Protein AF-A0A1J5LQN0-F1 (afdb_monomer_lite)

Sequence (61 aa):
MFSEFEHGCLLDMAIECRRKGLSPSESRASISRRTRGFSAPFMIRQVVHTAFHPEHCPDLV

Structure (mmCIF, N/CA/C/O backbone):
data_AF-A0A1J5LQN0-F1
#
_entry.id   AF-A0A1J5LQN0-F1
#
loop_
_atom_site.group_PDB
_atom_site.id
_atom_site.type_symbol
_atom_site.label_atom_id
_atom_site.label_alt_id
_atom_site.label_comp_id
_atom_site.label_asym_id
_atom_site.label_entity_id
_atom_site.label_seq_id
_atom_site.pdbx_PDB_ins_code
_atom_site.Cartn_x
_atom_site.Cartn_y
_atom_site.Cartn_z
_atom_site.occupancy
_atom_site.B_iso_or_equiv
_atom_site.auth_seq_id
_atom_site.auth_comp_id
_atom_site.auth_asym_id
_atom_site.auth_atom_id
_atom_site.pdbx_PDB_model_num
ATOM 1 N N . MET A 1 1 ? 6.039 3.142 -18.882 1.00 48.72 1 MET A N 1
ATOM 2 C CA . MET A 1 1 ? 4.828 2.310 -18.990 1.00 48.72 1 MET A CA 1
ATOM 3 C C . MET A 1 1 ? 4.640 1.667 -17.633 1.00 48.72 1 MET A C 1
ATOM 5 O O . MET A 1 1 ? 5.513 0.921 -17.212 1.00 48.72 1 MET A O 1
ATOM 9 N N . PHE A 1 2 ? 3.611 2.088 -16.903 1.00 56.94 2 PHE A N 1
ATOM 10 C CA . PHE A 1 2 ? 3.266 1.505 -15.610 1.00 56.94 2 PHE A CA 1
ATOM 11 C C . PHE A 1 2 ? 2.768 0.086 -15.848 1.00 56.94 2 PHE A C 1
ATOM 13 O O . PHE A 1 2 ? 1.963 -0.122 -16.753 1.00 56.94 2 PHE A O 1
ATOM 20 N N . SER A 1 3 ? 3.265 -0.884 -15.088 1.00 73.56 3 SER A N 1
ATOM 21 C CA . SER A 1 3 ? 2.664 -2.209 -15.110 1.00 73.56 3 SER A CA 1
ATOM 22 C C . SER A 1 3 ? 1.540 -2.213 -14.084 1.00 73.56 3 SER A C 1
ATOM 24 O O . SER A 1 3 ? 1.795 -1.991 -12.902 1.00 73.56 3 SER A O 1
ATOM 26 N N . GLU A 1 4 ? 0.306 -2.462 -14.518 1.00 79.75 4 GLU A N 1
ATOM 27 C CA . GLU A 1 4 ? -0.843 -2.701 -13.627 1.00 79.75 4 GLU A CA 1
ATOM 28 C C . GLU A 1 4 ? -0.504 -3.748 -12.551 1.00 79.75 4 GLU A C 1
ATOM 30 O O . GLU A 1 4 ? -0.938 -3.642 -11.407 1.00 79.75 4 GLU A O 1
ATOM 35 N N . PHE A 1 5 ? 0.382 -4.692 -12.887 1.00 82.81 5 PHE A N 1
ATOM 36 C CA . PHE A 1 5 ? 0.932 -5.676 -11.965 1.00 82.81 5 PHE A CA 1
ATOM 37 C C . PHE A 1 5 ? 1.719 -5.057 -10.800 1.00 82.81 5 PHE A C 1
ATOM 39 O O . PHE A 1 5 ? 1.533 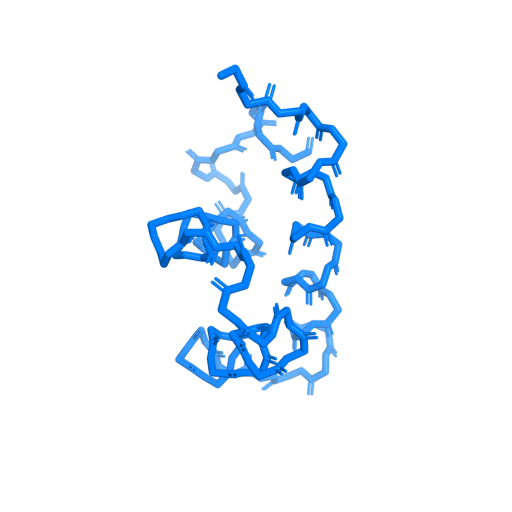-5.464 -9.654 1.00 82.81 5 PHE A O 1
ATOM 46 N N . GLU A 1 6 ? 2.586 -4.070 -11.059 1.00 86.56 6 GLU A N 1
ATOM 47 C CA . GLU A 1 6 ? 3.334 -3.396 -9.989 1.00 86.56 6 GLU A CA 1
ATOM 48 C C . GLU A 1 6 ? 2.372 -2.650 -9.061 1.00 86.56 6 GLU A C 1
ATOM 50 O O . GLU A 1 6 ? 2.499 -2.735 -7.840 1.00 86.56 6 GLU A O 1
ATOM 55 N N . HIS A 1 7 ? 1.377 -1.970 -9.636 1.00 87.69 7 HIS A N 1
ATOM 56 C CA . HIS A 1 7 ? 0.363 -1.266 -8.860 1.00 87.69 7 HIS A CA 1
ATOM 57 C C . HIS A 1 7 ? -0.419 -2.222 -7.951 1.00 87.69 7 HIS A C 1
ATOM 59 O O . HIS A 1 7 ? -0.502 -1.973 -6.749 1.00 87.69 7 HIS A O 1
ATOM 65 N N . GLY A 1 8 ? -0.914 -3.340 -8.496 1.00 88.06 8 GLY A N 1
ATOM 66 C CA . GLY A 1 8 ? -1.630 -4.360 -7.727 1.00 88.06 8 GLY A CA 1
ATOM 67 C C . GLY A 1 8 ? -0.781 -4.947 -6.597 1.00 88.06 8 GLY A C 1
ATOM 68 O O . GLY A 1 8 ? -1.221 -4.980 -5.451 1.00 88.06 8 GLY A O 1
ATOM 69 N N . CYS A 1 9 ? 0.484 -5.290 -6.870 1.00 90.88 9 CYS A N 1
ATOM 70 C CA . CYS A 1 9 ? 1.401 -5.780 -5.836 1.00 90.88 9 CYS A CA 1
ATOM 71 C C . CYS A 1 9 ? 1.595 -4.763 -4.699 1.00 90.88 9 CYS A C 1
ATOM 73 O O . CYS A 1 9 ? 1.616 -5.126 -3.522 1.00 90.88 9 CYS A O 1
ATOM 75 N N . LEU A 1 10 ? 1.763 -3.482 -5.036 1.00 93.19 10 LEU A N 1
ATOM 76 C CA . LEU A 1 10 ? 1.930 -2.416 -4.050 1.00 93.19 10 LEU A CA 1
ATOM 77 C C . LEU A 1 10 ? 0.652 -2.189 -3.233 1.00 93.19 10 LEU A C 1
ATOM 79 O O . LEU A 1 10 ? 0.735 -1.954 -2.024 1.00 93.19 10 LEU A O 1
ATOM 83 N N . LEU A 1 11 ? -0.514 -2.278 -3.874 1.00 92.81 11 LEU A N 1
ATOM 84 C CA . LEU A 1 11 ? -1.813 -2.158 -3.224 1.00 92.81 11 LEU A CA 1
ATOM 85 C C . LEU A 1 11 ? -2.065 -3.306 -2.246 1.00 92.81 11 LEU A C 1
ATOM 87 O O . LEU A 1 11 ? -2.422 -3.046 -1.097 1.00 92.81 11 LEU A O 1
ATOM 91 N N . ASP A 1 12 ? -1.771 -4.545 -2.635 1.00 94.19 12 ASP A N 1
ATOM 92 C CA . ASP A 1 12 ? -1.858 -5.706 -1.746 1.00 94.19 12 ASP A CA 1
ATOM 93 C C . ASP A 1 12 ? -0.960 -5.541 -0.517 1.00 94.19 12 ASP A C 1
ATOM 95 O O . ASP A 1 12 ? -1.395 -5.763 0.618 1.00 94.19 12 ASP A O 1
ATOM 99 N N . MET A 1 13 ? 0.278 -5.068 -0.707 1.00 94.69 13 MET A N 1
ATOM 100 C CA . MET A 1 13 ? 1.172 -4.768 0.415 1.00 94.69 13 MET A CA 1
ATOM 101 C C . MET A 1 13 ? 0.616 -3.660 1.321 1.00 94.69 13 MET A C 1
ATOM 103 O O . MET A 1 13 ? 0.771 -3.734 2.543 1.00 94.69 13 MET A O 1
ATOM 107 N N . ALA A 1 14 ? -0.026 -2.635 0.758 1.00 94.81 14 ALA A N 1
ATOM 108 C CA . ALA A 1 14 ? -0.640 -1.556 1.527 1.00 94.81 14 ALA A CA 1
ATOM 109 C C . ALA A 1 14 ? -1.864 -2.035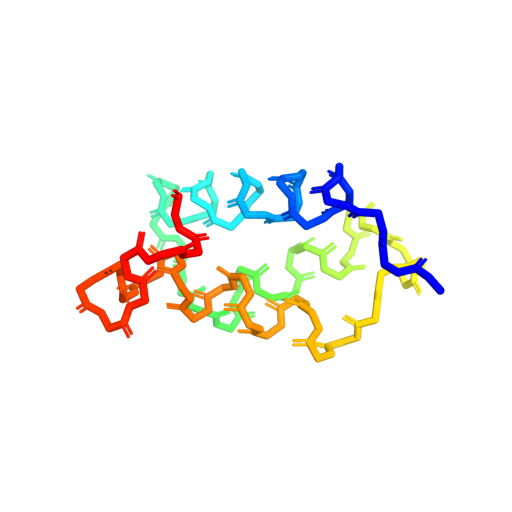 2.326 1.00 94.81 14 ALA A C 1
ATOM 111 O O . ALA A 1 14 ? -2.002 -1.689 3.503 1.00 94.81 14 ALA A O 1
ATOM 112 N N . ILE A 1 15 ? -2.703 -2.888 1.735 1.00 94.06 15 ILE A N 1
ATOM 113 C CA . ILE A 1 15 ? -3.832 -3.537 2.413 1.00 94.06 15 ILE A CA 1
ATOM 114 C C . ILE A 1 15 ? -3.327 -4.450 3.535 1.00 94.06 15 ILE A C 1
ATOM 116 O O . ILE A 1 15 ? -3.883 -4.427 4.635 1.00 94.06 15 ILE A O 1
ATOM 120 N N . GLU A 1 16 ? -2.260 -5.219 3.295 1.00 95.50 16 GLU A N 1
ATOM 121 C CA . GLU A 1 16 ? -1.611 -6.051 4.312 1.00 95.50 16 GLU A CA 1
ATOM 122 C C . GLU A 1 16 ? -1.120 -5.196 5.489 1.00 95.50 16 GLU A C 1
ATOM 124 O O . GLU A 1 16 ? -1.367 -5.536 6.647 1.00 95.50 16 GLU A O 1
ATOM 129 N N . CYS A 1 17 ? -0.476 -4.056 5.214 1.00 94.69 17 CYS A N 1
ATOM 130 C CA . CYS A 1 17 ? -0.015 -3.140 6.256 1.00 94.69 17 CYS A CA 1
ATOM 131 C C . CYS A 1 17 ? -1.181 -2.575 7.082 1.00 94.69 17 CYS A C 1
ATOM 133 O O . CYS A 1 17 ? -1.121 -2.600 8.312 1.00 94.69 17 CYS A O 1
ATOM 135 N N . ARG A 1 18 ? -2.271 -2.155 6.425 1.00 94.06 18 ARG A N 1
ATOM 136 C CA . ARG A 1 18 ? -3.494 -1.701 7.105 1.00 94.06 18 ARG A CA 1
ATOM 137 C C . ARG A 1 18 ? -4.090 -2.795 7.992 1.00 94.06 18 ARG A C 1
ATOM 139 O O . ARG A 1 18 ? -4.437 -2.530 9.137 1.00 94.06 18 ARG A O 1
ATOM 146 N N . ARG A 1 19 ? -4.179 -4.035 7.495 1.00 93.75 19 ARG A N 1
ATOM 147 C CA . ARG A 1 19 ? -4.694 -5.189 8.262 1.00 93.75 19 ARG A CA 1
ATOM 148 C C . ARG A 1 19 ? -3.842 -5.510 9.491 1.00 93.75 19 ARG A C 1
ATOM 150 O O . ARG A 1 19 ? -4.376 -5.998 10.479 1.00 93.75 19 ARG A O 1
ATOM 157 N N . LYS A 1 20 ? -2.542 -5.210 9.450 1.00 94.75 20 LYS A N 1
ATOM 158 C CA . LYS A 1 20 ? -1.629 -5.321 10.600 1.00 94.75 20 LYS A CA 1
ATOM 159 C C . LYS A 1 20 ? -1.745 -4.159 11.596 1.00 94.75 20 LYS A C 1
ATOM 161 O O . LYS A 1 20 ? -1.017 -4.152 12.581 1.00 94.75 20 LYS A O 1
ATOM 166 N N . GLY A 1 21 ? -2.628 -3.190 11.350 1.00 94.62 21 GLY A N 1
ATOM 167 C CA . GLY A 1 21 ? -2.816 -2.023 12.212 1.00 94.62 21 GLY A CA 1
ATOM 168 C C . GLY A 1 21 ? -1.727 -0.959 12.068 1.00 94.62 21 GLY A C 1
ATOM 169 O O . GLY A 1 21 ? -1.614 -0.098 12.934 1.00 94.62 21 GLY A O 1
ATOM 170 N N . LEU A 1 22 ? -0.924 -1.004 10.998 1.00 95.50 22 LEU A N 1
ATOM 171 C CA . LEU A 1 22 ? 0.071 0.035 10.735 1.00 95.50 22 LEU A CA 1
ATOM 172 C C . LEU A 1 22 ? -0.620 1.338 10.329 1.00 95.50 22 LEU A C 1
ATOM 174 O O . LEU A 1 22 ? -1.625 1.333 9.618 1.00 95.50 22 LEU A O 1
ATOM 178 N N . SER A 1 23 ? -0.038 2.467 10.717 1.00 95.50 23 SER A N 1
ATOM 179 C CA . SER A 1 23 ? -0.434 3.781 10.211 1.00 95.50 23 SER A CA 1
ATOM 180 C C . SER A 1 23 ? -0.047 3.959 8.730 1.00 95.50 23 SER A C 1
ATOM 182 O O . SER A 1 23 ? 0.805 3.227 8.205 1.00 95.50 23 SER A O 1
ATOM 184 N N . PRO A 1 24 ? -0.599 4.962 8.021 1.00 93.94 24 PRO A N 1
ATOM 185 C CA . PRO A 1 24 ? -0.202 5.257 6.644 1.00 93.94 24 PRO A CA 1
ATOM 186 C C . PRO A 1 24 ? 1.299 5.551 6.489 1.00 93.94 24 PRO A C 1
ATOM 188 O O . PRO A 1 24 ? 1.919 5.141 5.509 1.00 93.94 24 PRO A O 1
ATOM 191 N N . SER A 1 25 ? 1.914 6.248 7.447 1.00 94.94 25 SER A N 1
ATOM 192 C CA . SER A 1 25 ? 3.354 6.539 7.431 1.00 94.94 25 SER A CA 1
ATOM 193 C C . SER A 1 25 ? 4.198 5.279 7.599 1.00 94.94 25 SER A C 1
ATOM 195 O O . SER A 1 25 ? 5.154 5.081 6.848 1.00 94.94 25 SER A O 1
ATOM 197 N N . GLU A 1 26 ? 3.821 4.401 8.529 1.00 95.69 26 GLU A N 1
ATOM 198 C CA . GLU A 1 26 ? 4.510 3.123 8.741 1.00 95.69 26 GLU A CA 1
ATOM 199 C C . GLU A 1 26 ? 4.337 2.187 7.546 1.00 95.69 26 GLU A C 1
ATOM 201 O O . GLU A 1 26 ? 5.293 1.541 7.122 1.00 95.69 26 GLU A O 1
ATOM 206 N N . SER A 1 27 ? 3.147 2.173 6.943 1.00 95.94 27 SER A N 1
ATOM 207 C CA . SER A 1 27 ? 2.861 1.408 5.727 1.00 95.94 27 SER A CA 1
ATOM 208 C C . SER A 1 27 ? 3.755 1.855 4.569 1.00 95.94 27 SER A C 1
ATOM 210 O O . SER A 1 27 ? 4.385 1.021 3.923 1.00 95.94 27 SER A O 1
ATOM 212 N N . ARG A 1 28 ? 3.907 3.171 4.352 1.00 94.94 28 ARG A N 1
ATOM 213 C CA . ARG A 1 28 ? 4.830 3.712 3.334 1.00 94.94 28 ARG A CA 1
ATOM 214 C C . ARG A 1 28 ? 6.274 3.299 3.602 1.00 94.94 28 ARG A C 1
ATOM 216 O O . ARG A 1 28 ? 6.950 2.848 2.684 1.00 94.94 28 ARG A O 1
ATOM 223 N N . ALA A 1 29 ? 6.746 3.436 4.841 1.00 94.44 29 ALA A N 1
ATOM 224 C CA . ALA A 1 29 ? 8.113 3.065 5.206 1.00 94.44 29 ALA A CA 1
ATOM 225 C C . ALA A 1 29 ? 8.366 1.556 5.024 1.00 94.44 29 ALA A C 1
ATOM 227 O O . ALA A 1 29 ? 9.402 1.159 4.489 1.00 94.44 29 ALA A O 1
ATOM 228 N N . SER A 1 30 ? 7.396 0.726 5.416 1.00 94.94 30 SER A N 1
ATOM 229 C CA . SER A 1 30 ? 7.427 -0.729 5.252 1.00 94.94 30 SER A CA 1
ATOM 230 C C . SER A 1 30 ? 7.511 -1.125 3.778 1.00 94.94 30 SER A C 1
ATOM 232 O O . SER A 1 30 ? 8.416 -1.867 3.391 1.00 94.94 30 SER A O 1
ATOM 234 N N . ILE A 1 31 ? 6.635 -0.571 2.933 1.00 94.00 31 ILE A N 1
ATOM 235 C CA . ILE A 1 31 ? 6.618 -0.852 1.492 1.00 94.00 31 ILE A CA 1
ATOM 236 C C . ILE A 1 31 ? 7.916 -0.377 0.841 1.00 94.00 31 ILE A C 1
ATOM 238 O O . ILE A 1 31 ? 8.566 -1.175 0.176 1.00 94.00 31 ILE A O 1
ATOM 242 N N . SER A 1 32 ? 8.359 0.858 1.098 1.00 93.31 32 SER A N 1
ATOM 243 C CA . SER A 1 32 ? 9.628 1.380 0.567 1.00 93.31 32 SER A CA 1
ATOM 244 C C . SER A 1 32 ? 10.827 0.502 0.937 1.00 93.31 32 SER A C 1
ATOM 246 O O . SER A 1 32 ? 11.728 0.300 0.122 1.00 93.31 32 SER A O 1
ATOM 248 N N . ARG A 1 33 ? 10.845 -0.059 2.155 1.00 93.06 33 ARG A N 1
ATOM 249 C CA . ARG A 1 33 ? 11.892 -0.996 2.585 1.00 93.06 33 ARG A CA 1
ATOM 250 C C . ARG A 1 33 ? 11.785 -2.343 1.862 1.00 93.06 33 ARG A C 1
ATOM 252 O O . ARG A 1 33 ? 12.816 -2.8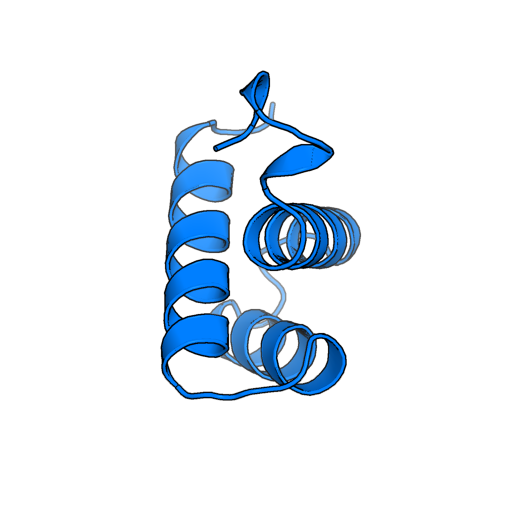83 1.462 1.00 93.06 33 ARG A O 1
ATOM 259 N N . ARG A 1 34 ? 10.575 -2.885 1.680 1.00 90.31 34 ARG A N 1
ATOM 260 C CA . ARG A 1 34 ? 10.340 -4.164 0.974 1.00 90.31 34 ARG A CA 1
ATOM 261 C C . ARG A 1 34 ? 10.674 -4.067 -0.513 1.00 90.31 34 ARG A C 1
ATOM 263 O O . ARG A 1 34 ? 11.284 -4.986 -1.048 1.00 90.31 34 ARG A O 1
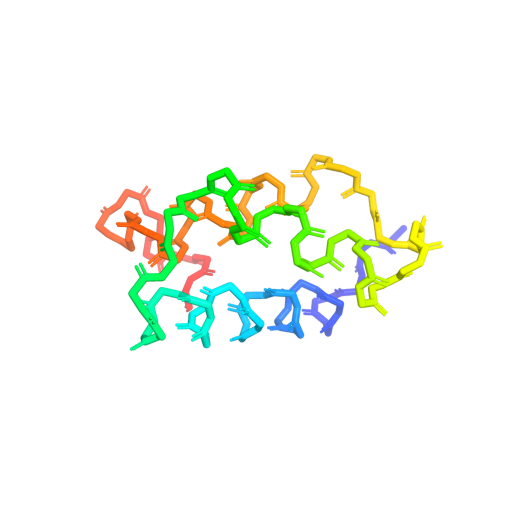ATOM 270 N N . THR A 1 35 ? 10.345 -2.948 -1.152 1.00 89.81 35 THR A N 1
ATOM 271 C CA . THR A 1 35 ? 10.633 -2.698 -2.570 1.00 89.81 35 THR A CA 1
ATOM 272 C C . THR A 1 35 ? 12.046 -2.183 -2.805 1.00 89.81 35 THR A C 1
ATOM 274 O O . THR A 1 35 ? 12.435 -2.029 -3.953 1.00 89.81 35 THR A O 1
ATOM 277 N N . ARG A 1 36 ? 12.832 -1.907 -1.753 1.00 86.44 36 ARG A N 1
ATOM 278 C CA . ARG A 1 36 ? 14.227 -1.427 -1.836 1.00 86.44 36 ARG A CA 1
ATOM 279 C C . ARG A 1 36 ? 14.419 -0.239 -2.794 1.00 86.44 36 ARG A C 1
ATOM 281 O O . ARG A 1 36 ? 15.478 -0.099 -3.395 1.00 86.44 36 ARG A O 1
ATOM 288 N N . GLY A 1 37 ? 13.397 0.606 -2.942 1.00 79.75 37 GLY A N 1
ATOM 289 C CA . GLY A 1 37 ? 13.423 1.758 -3.848 1.00 79.75 37 GLY A CA 1
ATOM 290 C C . GLY A 1 37 ? 13.177 1.451 -5.331 1.00 79.75 37 GLY A C 1
ATOM 291 O O . GLY A 1 37 ? 13.270 2.372 -6.136 1.00 79.75 37 GLY A O 1
ATOM 292 N N . PHE A 1 38 ? 12.835 0.212 -5.706 1.00 82.75 38 PHE A N 1
ATOM 293 C CA . PHE A 1 38 ? 12.429 -0.120 -7.080 1.00 82.75 38 PHE A CA 1
ATOM 294 C C . PHE A 1 38 ? 11.113 0.554 -7.476 1.00 82.75 38 PHE A C 1
ATOM 296 O O . PHE A 1 38 ? 10.954 0.972 -8.619 1.00 82.75 38 PHE A O 1
ATOM 303 N N . SER A 1 39 ? 10.195 0.698 -6.522 1.00 85.50 39 SER A N 1
ATOM 304 C CA . SER A 1 39 ? 8.915 1.360 -6.755 1.00 85.50 39 SER A CA 1
ATOM 305 C C . SER A 1 39 ? 8.998 2.8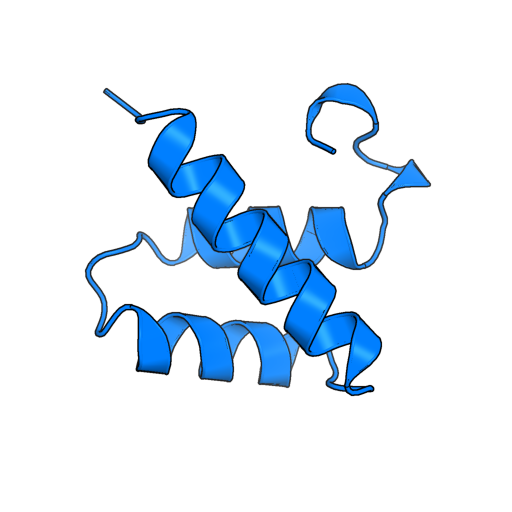47 -6.451 1.00 85.50 39 SER A C 1
ATOM 307 O O . SER A 1 39 ? 9.542 3.268 -5.425 1.00 85.50 39 SER A O 1
ATOM 309 N N . ALA A 1 40 ? 8.409 3.656 -7.329 1.00 88.19 40 ALA A N 1
ATOM 310 C CA . ALA A 1 40 ? 8.443 5.102 -7.186 1.00 88.19 40 ALA A CA 1
ATOM 311 C C . ALA A 1 40 ? 7.703 5.568 -5.910 1.00 88.19 40 ALA A C 1
ATOM 313 O O . ALA A 1 40 ? 6.589 5.103 -5.639 1.00 88.19 40 ALA A O 1
ATOM 314 N N . PRO A 1 41 ? 8.242 6.549 -5.156 1.00 88.19 41 PRO A N 1
ATOM 315 C CA . PRO A 1 41 ? 7.626 7.023 -3.914 1.00 88.19 41 PRO A CA 1
ATOM 316 C C . PRO A 1 41 ? 6.186 7.522 -4.075 1.00 88.19 41 PRO A C 1
ATOM 318 O O . PRO A 1 41 ? 5.365 7.360 -3.170 1.00 88.19 41 PRO A O 1
ATOM 321 N N . PHE A 1 42 ? 5.858 8.114 -5.228 1.00 89.50 42 PHE A N 1
ATOM 322 C CA . PHE A 1 42 ? 4.500 8.581 -5.502 1.00 89.50 42 PHE A CA 1
ATOM 323 C C . PHE A 1 42 ? 3.505 7.415 -5.618 1.00 89.50 42 PHE A C 1
ATOM 325 O O . PHE A 1 42 ? 2.392 7.535 -5.112 1.00 89.50 42 PHE A O 1
ATOM 332 N N . MET A 1 43 ? 3.916 6.277 -6.196 1.00 88.69 43 MET A N 1
ATOM 333 C CA . MET A 1 43 ? 3.069 5.086 -6.319 1.00 88.69 43 MET A CA 1
ATOM 334 C C . MET A 1 43 ? 2.784 4.493 -4.947 1.00 88.69 43 MET A C 1
ATOM 336 O O . MET A 1 43 ? 1.632 4.248 -4.610 1.00 88.69 43 MET A O 1
ATOM 340 N N . ILE A 1 44 ? 3.820 4.367 -4.113 1.00 92.31 44 ILE A N 1
ATOM 341 C CA . ILE A 1 44 ? 3.680 3.907 -2.726 1.00 92.31 44 ILE A CA 1
ATOM 342 C C . ILE A 1 44 ? 2.728 4.829 -1.954 1.00 92.31 44 ILE A C 1
ATOM 344 O O . ILE A 1 44 ? 1.875 4.369 -1.198 1.00 92.31 44 ILE A O 1
ATOM 348 N N . ARG A 1 45 ? 2.834 6.148 -2.148 1.00 92.31 45 ARG A N 1
ATOM 349 C CA . ARG A 1 45 ? 1.920 7.101 -1.512 1.00 92.31 45 ARG A CA 1
ATOM 350 C C . ARG A 1 45 ? 0.477 6.907 -1.983 1.00 92.31 45 ARG A C 1
ATOM 352 O O . ARG A 1 45 ? -0.413 6.956 -1.137 1.00 92.31 45 ARG A O 1
ATOM 359 N N . GLN A 1 46 ? 0.267 6.701 -3.281 1.00 90.62 46 GLN A N 1
ATOM 360 C CA . GLN A 1 46 ? -1.050 6.499 -3.879 1.00 90.62 46 GLN A CA 1
ATOM 361 C C . GLN A 1 46 ? -1.690 5.199 -3.389 1.00 90.62 46 GLN A C 1
ATOM 363 O O . GLN A 1 46 ? -2.774 5.259 -2.825 1.00 90.62 46 GLN A O 1
ATOM 368 N N . VAL A 1 47 ? -1.005 4.055 -3.492 1.00 92.56 47 VAL A N 1
ATOM 369 C CA . VAL A 1 47 ? -1.567 2.766 -3.054 1.00 92.56 47 VAL A CA 1
ATOM 370 C C . VAL A 1 47 ? -1.840 2.723 -1.552 1.00 92.56 47 VAL A C 1
ATOM 372 O O . VAL A 1 47 ? -2.828 2.142 -1.121 1.00 92.56 47 VAL A O 1
ATOM 375 N N . VAL A 1 48 ? -1.020 3.397 -0.736 1.00 93.62 48 VAL A N 1
ATOM 376 C CA . VAL A 1 48 ? -1.288 3.529 0.700 1.00 93.62 48 VAL A CA 1
ATOM 377 C C . VAL A 1 48 ? -2.491 4.431 0.939 1.00 93.62 48 VAL A C 1
ATOM 379 O O . VAL A 1 48 ? -3.296 4.139 1.810 1.00 93.62 48 VAL A O 1
ATOM 382 N N . HIS A 1 49 ? -2.653 5.514 0.183 1.00 92.12 49 HIS A N 1
ATOM 383 C CA . HIS A 1 49 ? -3.854 6.335 0.304 1.00 92.12 49 HIS A CA 1
ATOM 384 C C . HIS A 1 49 ? -5.111 5.538 -0.072 1.00 92.12 49 HIS A C 1
ATOM 386 O O . HIS A 1 49 ? -6.047 5.494 0.720 1.00 92.12 49 HIS A O 1
ATOM 392 N N . THR A 1 50 ? -5.098 4.846 -1.214 1.00 90.50 50 THR A N 1
ATOM 393 C CA . THR A 1 50 ? -6.198 3.987 -1.678 1.00 90.50 50 THR A CA 1
ATOM 394 C C . THR A 1 50 ? -6.518 2.880 -0.676 1.00 90.50 50 THR A C 1
ATOM 396 O O . THR A 1 50 ? -7.675 2.674 -0.333 1.00 90.50 50 THR A O 1
ATOM 399 N N . ALA A 1 51 ? -5.504 2.207 -0.125 1.00 91.31 51 ALA A N 1
ATOM 400 C CA . ALA A 1 51 ? -5.719 1.149 0.855 1.00 91.31 51 ALA A CA 1
ATOM 401 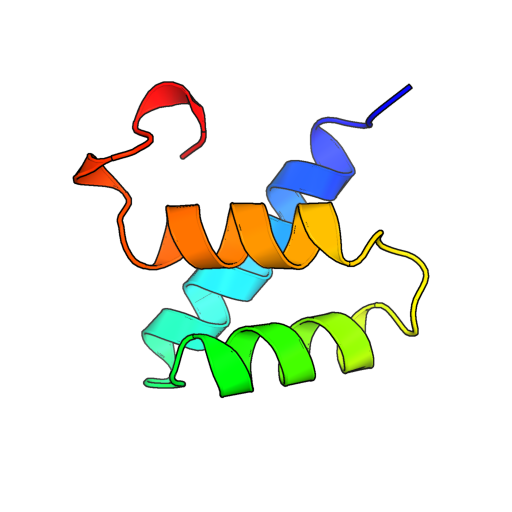C C . ALA A 1 51 ? -6.369 1.659 2.148 1.00 91.31 51 ALA A C 1
ATOM 403 O O . ALA A 1 51 ? -7.116 0.915 2.772 1.00 91.31 51 ALA A O 1
ATOM 404 N N . PHE A 1 52 ? -6.095 2.893 2.580 1.00 90.62 52 PHE A N 1
ATOM 405 C CA . PHE A 1 52 ? -6.662 3.460 3.811 1.00 90.62 52 PHE A CA 1
ATOM 406 C C . PHE A 1 52 ? -7.986 4.195 3.587 1.00 90.62 52 PHE A C 1
ATOM 408 O O . PHE A 1 52 ? -8.770 4.277 4.528 1.00 90.62 52 PHE A O 1
ATOM 415 N N . HIS A 1 53 ? -8.240 4.649 2.361 1.00 88.50 53 HIS A N 1
ATOM 416 C CA . HIS A 1 53 ? -9.452 5.354 1.948 1.00 88.50 53 HIS A CA 1
ATOM 417 C C . HIS A 1 53 ? -10.031 4.755 0.656 1.00 88.50 53 HIS A C 1
ATOM 419 O O . HIS A 1 53 ? -10.069 5.440 -0.373 1.00 88.50 53 HIS A O 1
ATOM 425 N N . PRO A 1 54 ? -10.448 3.475 0.663 1.00 82.00 54 PRO A N 1
ATOM 426 C CA . PRO A 1 54 ? -11.007 2.828 -0.526 1.00 82.00 54 PRO A CA 1
ATOM 427 C C . PRO A 1 54 ? -12.250 3.559 -1.057 1.00 82.00 54 PRO A C 1
ATOM 429 O O . PRO A 1 54 ? -12.488 3.576 -2.260 1.00 82.00 54 PRO A O 1
ATOM 432 N N . GLU A 1 55 ? -12.995 4.239 -0.183 1.00 81.88 55 GLU A N 1
ATOM 433 C CA . GLU A 1 55 ? -14.150 5.072 -0.523 1.00 81.88 55 GLU A CA 1
ATOM 434 C C . GLU A 1 55 ? -13.821 6.258 -1.444 1.00 81.88 55 GLU A C 1
ATOM 436 O O . GLU A 1 55 ? -14.692 6.730 -2.171 1.00 81.88 55 GLU A O 1
ATOM 441 N N . HIS A 1 56 ? -12.575 6.738 -1.445 1.00 77.56 56 HIS A N 1
ATOM 442 C CA . HIS A 1 56 ? -12.148 7.860 -2.284 1.00 77.56 56 HIS A CA 1
ATOM 443 C C . HIS A 1 56 ? -11.622 7.419 -3.653 1.00 77.56 56 HIS A C 1
ATOM 445 O O . HIS A 1 56 ? -11.416 8.262 -4.526 1.00 77.56 56 HIS A O 1
ATOM 451 N N . CYS A 1 57 ? -11.350 6.126 -3.837 1.00 65.62 57 CYS A N 1
ATOM 452 C CA . CYS A 1 57 ? -10.690 5.599 -5.029 1.00 65.62 57 CYS A CA 1
ATOM 453 C C . CYS A 1 57 ? -11.226 4.204 -5.414 1.00 65.62 57 CYS A C 1
ATOM 455 O O . CYS A 1 57 ? -10.430 3.269 -5.489 1.00 65.62 57 CYS A O 1
ATOM 457 N N . PRO A 1 58 ? -12.540 4.040 -5.671 1.00 63.28 58 PRO A N 1
ATOM 458 C CA . PRO A 1 58 ? -13.136 2.731 -5.954 1.00 63.28 58 PRO A CA 1
ATOM 459 C C . PRO A 1 58 ? -12.601 2.086 -7.241 1.00 63.28 58 PRO A C 1
ATOM 461 O O . PRO A 1 58 ? -12.505 0.869 -7.303 1.00 63.28 58 PRO A O 1
ATOM 464 N N . ASP A 1 59 ? -12.197 2.886 -8.233 1.00 63.16 59 ASP A N 1
ATOM 465 C CA . ASP A 1 59 ? -11.658 2.397 -9.514 1.00 63.16 59 ASP A CA 1
ATOM 466 C C . ASP A 1 59 ? -10.203 1.896 -9.427 1.00 63.16 59 ASP A C 1
ATOM 468 O O . ASP A 1 59 ? -9.667 1.361 -10.394 1.00 63.16 59 ASP A O 1
ATOM 472 N N . LEU A 1 60 ? -9.535 2.125 -8.291 1.00 58.72 60 LEU A N 1
ATOM 473 C CA . LEU A 1 60 ? -8.135 1.755 -8.044 1.00 58.72 60 LEU A CA 1
ATOM 474 C C . LEU A 1 60 ? -8.001 0.641 -6.993 1.00 58.72 60 LEU A C 1
ATOM 476 O O . LEU A 1 60 ? -6.878 0.354 -6.578 1.00 58.72 60 LEU A O 1
ATOM 480 N N . VAL A 1 61 ? -9.124 0.089 -6.518 1.00 58.81 61 VAL A N 1
ATOM 481 C CA . VAL A 1 61 ? -9.189 -1.025 -5.557 1.00 58.81 61 VAL A CA 1
ATOM 482 C C . VAL A 1 61 ? -9.372 -2.345 -6.287 1.00 58.81 61 VAL A C 1
ATOM 484 O O . VAL A 1 61 ? -10.230 -2.402 -7.193 1.00 58.81 61 VAL A O 1
#

Secondary structure (DSSP, 8-state):
---HHHHHHHHHHHHHHHHTT--HHHHHHHHHHHTTT-S-HHHHHHHHHHHH-GGG-GGG-

Foldseek 3Di:
DDDLVVLVVLLVLLLVCVVVVHDLVRSLVVSCVVCVNVDPSVSNNVSNVCSVCVVVPVVSD

pLDDT: mean 86.83, std 11.19, range [48.72, 95.94]

Radius of gyration: 10.48 Å; chains: 1; bounding box: 28×15×31 Å